Protein AF-A0A7Y9W4R7-F1 (afdb_monomer_lite)

Secondary structure (DSSP, 8-state):
-EEEEEE-HHHHS-TTS---HHHHHHHHHHHHHHHGGG-TT-EEEEEE--HHHHHHHHHHHHHHHHHHHHHHHHTS-----

Foldseek 3Di:
DEDEAEAELCQQPPVPGDPDPVSSVVSVVVVVVVVVVVPPPYDYDYHYDNVVVVVVVVVVVVVVVVVVVVVVVVPDPPPPD

pLDDT: mean 83.91, std 12.18, range [47.5, 96.38]

Structure (mmCIF, N/CA/C/O backbone):
data_AF-A0A7Y9W4R7-F1
#
_entry.id   AF-A0A7Y9W4R7-F1
#
loop_
_atom_site.group_PDB
_atom_site.id
_atom_site.type_symbol
_atom_site.label_atom_id
_atom_site.label_alt_id
_atom_site.label_comp_id
_atom_site.label_asym_id
_atom_site.label_entity_id
_atom_site.label_seq_id
_atom_site.pdbx_PDB_ins_code
_atom_site.Cartn_x
_atom_site.Cartn_y
_atom_site.Cartn_z
_atom_site.occupancy
_atom_site.B_iso_or_equiv
_atom_site.auth_seq_id
_atom_site.auth_comp_id
_atom_site.auth_asym_id
_atom_site.auth_atom_id
_atom_site.pdbx_PDB_model_num
ATOM 1 N N . MET A 1 1 ? -18.122 4.011 13.513 1.00 89.12 1 MET A N 1
ATOM 2 C CA . MET A 1 1 ? -18.560 4.807 12.325 1.00 89.12 1 MET A CA 1
ATOM 3 C C . MET A 1 1 ? -17.930 4.258 11.040 1.00 89.12 1 MET A C 1
ATOM 5 O O . MET A 1 1 ? -17.146 3.324 11.132 1.00 89.12 1 MET A O 1
ATOM 9 N N . ARG A 1 2 ? -18.257 4.775 9.843 1.00 95.44 2 ARG A N 1
ATOM 10 C CA . ARG A 1 2 ? -17.537 4.435 8.594 1.00 95.44 2 ARG A CA 1
ATOM 11 C C . ARG A 1 2 ? -16.433 5.453 8.326 1.00 95.44 2 ARG A C 1
ATOM 13 O O . ARG A 1 2 ? -16.722 6.643 8.263 1.00 95.44 2 ARG A O 1
ATOM 20 N N . ILE A 1 3 ? -15.198 4.986 8.162 1.00 95.69 3 ILE A N 1
ATOM 21 C CA . ILE A 1 3 ? -14.015 5.830 7.959 1.00 95.69 3 ILE A CA 1
ATOM 22 C C . ILE A 1 3 ? -13.319 5.412 6.664 1.00 95.69 3 ILE A C 1
ATOM 24 O O . ILE A 1 3 ? -12.936 4.255 6.506 1.00 95.69 3 ILE A O 1
ATOM 28 N N . LEU A 1 4 ? -13.127 6.367 5.752 1.00 94.94 4 LEU A N 1
ATOM 29 C CA . LEU A 1 4 ? -12.284 6.201 4.570 1.00 94.94 4 LEU A CA 1
ATOM 30 C C . LEU A 1 4 ? -10.868 6.695 4.882 1.00 94.94 4 LEU A C 1
ATOM 32 O O . LEU A 1 4 ? -10.674 7.858 5.230 1.00 94.94 4 LEU A O 1
ATOM 36 N N . ILE A 1 5 ? -9.877 5.826 4.712 1.00 93.75 5 ILE A N 1
ATOM 37 C CA . ILE A 1 5 ? -8.459 6.137 4.884 1.00 93.75 5 ILE A CA 1
ATOM 38 C C . ILE A 1 5 ? -7.798 6.104 3.507 1.00 93.75 5 ILE A C 1
ATOM 40 O O . ILE A 1 5 ? -7.630 5.038 2.916 1.00 93.75 5 ILE A O 1
ATOM 44 N N . ALA A 1 6 ? -7.405 7.273 3.002 1.00 92.56 6 ALA A N 1
ATOM 45 C CA . ALA A 1 6 ? -6.662 7.404 1.754 1.00 92.56 6 ALA A CA 1
ATOM 46 C C . ALA A 1 6 ? -5.156 7.509 2.037 1.00 92.56 6 ALA A C 1
ATOM 48 O O . ALA A 1 6 ? -4.643 8.552 2.443 1.00 92.56 6 ALA A O 1
ATOM 49 N N . LEU A 1 7 ? -4.435 6.414 1.815 1.00 88.75 7 LEU A N 1
ATOM 50 C CA . LEU A 1 7 ? -2.981 6.375 1.891 1.00 88.75 7 LEU A CA 1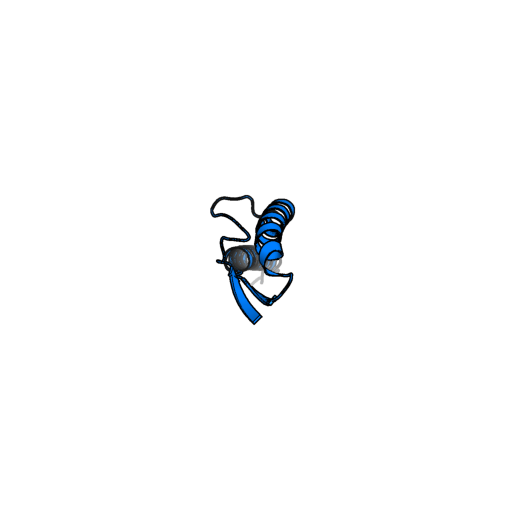
ATOM 51 C C . LEU A 1 7 ? -2.378 6.994 0.623 1.00 88.75 7 LEU A C 1
ATOM 53 O O . LEU A 1 7 ? -2.665 6.573 -0.499 1.00 88.75 7 LEU A O 1
ATOM 57 N N . GLY A 1 8 ? -1.491 7.977 0.783 1.00 80.25 8 GLY A N 1
ATOM 58 C CA . GLY A 1 8 ? -0.749 8.527 -0.353 1.00 80.25 8 GLY A CA 1
ATOM 59 C C . GLY A 1 8 ? 0.054 7.444 -1.088 1.00 80.25 8 GLY A C 1
ATOM 60 O O . GLY A 1 8 ? 0.481 6.462 -0.483 1.00 80.25 8 GLY A O 1
ATOM 61 N N . GLY A 1 9 ? 0.331 7.628 -2.385 1.00 67.50 9 GLY A N 1
ATOM 62 C CA . GLY A 1 9 ? 1.107 6.656 -3.181 1.00 67.50 9 GLY A CA 1
ATOM 63 C C . GLY A 1 9 ? 2.514 6.362 -2.632 1.00 67.50 9 GLY A C 1
ATOM 64 O O . GLY A 1 9 ? 3.070 5.299 -2.889 1.00 67.50 9 GLY A O 1
ATOM 65 N N . ASN A 1 10 ? 3.051 7.265 -1.802 1.00 67.38 10 ASN A N 1
ATOM 66 C CA . ASN A 1 10 ? 4.336 7.109 -1.114 1.00 67.38 10 ASN A CA 1
ATOM 67 C C . ASN A 1 10 ? 4.234 6.455 0.279 1.00 67.38 10 ASN A C 1
ATOM 69 O O . ASN A 1 10 ? 5.253 6.247 0.939 1.00 67.38 10 ASN A O 1
ATOM 73 N N . ALA A 1 11 ? 3.023 6.150 0.754 1.00 66.31 11 ALA A N 1
ATOM 74 C CA . ALA A 1 11 ? 2.806 5.511 2.051 1.00 66.31 11 ALA A CA 1
ATOM 75 C C . ALA A 1 11 ? 3.259 4.043 2.044 1.00 66.31 11 ALA A C 1
ATOM 77 O O . ALA A 1 11 ? 3.743 3.540 3.056 1.00 66.31 11 ALA A O 1
ATOM 78 N N . LEU A 1 12 ? 3.146 3.372 0.891 1.00 70.56 12 LEU A N 1
ATOM 79 C CA . LEU A 1 12 ? 3.581 1.983 0.712 1.00 70.56 12 LEU A CA 1
ATOM 80 C C . LEU A 1 12 ? 5.015 1.878 0.175 1.00 70.56 12 LEU A C 1
ATOM 82 O O . LEU A 1 12 ? 5.721 0.909 0.458 1.00 70.56 12 LEU A O 1
ATOM 86 N N . LEU A 1 13 ? 5.481 2.892 -0.557 1.00 74.56 13 LEU A N 1
ATOM 87 C CA . LEU A 1 13 ? 6.842 2.957 -1.076 1.00 74.56 13 LEU A CA 1
ATOM 88 C C . LEU A 1 13 ? 7.383 4.385 -0.952 1.00 74.56 13 LEU A C 1
ATOM 90 O O . LEU A 1 13 ? 6.937 5.291 -1.647 1.00 74.56 13 LEU A O 1
ATOM 94 N N . ARG A 1 14 ? 8.357 4.601 -0.063 1.00 72.00 14 ARG A N 1
ATOM 95 C CA . ARG A 1 14 ? 8.994 5.917 0.087 1.00 72.00 14 ARG A CA 1
ATOM 96 C C . ARG A 1 14 ? 9.826 6.248 -1.152 1.00 72.00 14 ARG A C 1
ATOM 98 O O . ARG A 1 14 ? 10.469 5.368 -1.723 1.00 72.00 14 ARG A O 1
ATOM 105 N N . ARG A 1 15 ? 9.852 7.526 -1.539 1.00 72.69 15 ARG A N 1
ATOM 106 C CA . ARG A 1 15 ? 10.668 8.012 -2.660 1.00 72.69 15 ARG A CA 1
ATOM 107 C C . ARG A 1 15 ? 12.142 7.662 -2.419 1.00 72.69 15 ARG A C 1
ATOM 109 O O . ARG A 1 15 ? 12.655 7.910 -1.333 1.00 72.69 15 ARG A O 1
ATOM 116 N N . GLY A 1 16 ? 12.792 7.061 -3.415 1.00 75.00 16 GLY A N 1
ATOM 117 C CA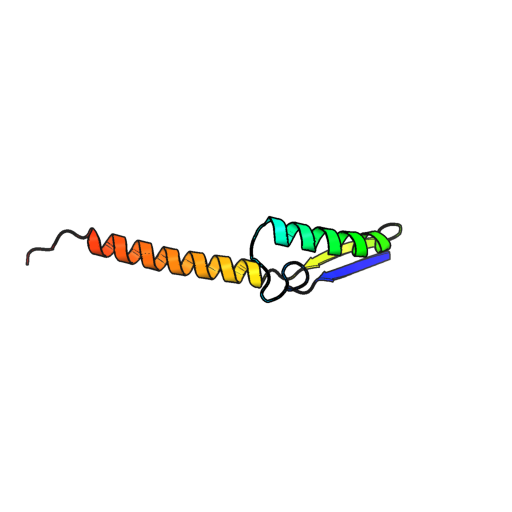 . GLY A 1 16 ? 14.182 6.597 -3.317 1.00 75.00 16 GLY A CA 1
ATOM 118 C C . GLY A 1 16 ? 14.381 5.280 -2.552 1.00 75.00 16 GLY A C 1
ATOM 119 O O . GLY A 1 16 ? 15.509 4.811 -2.452 1.00 75.00 16 GLY A O 1
ATOM 120 N N . GLY A 1 17 ? 13.316 4.666 -2.023 1.00 80.50 17 GLY A N 1
ATOM 121 C CA . GLY A 1 17 ? 13.394 3.352 -1.388 1.00 80.50 17 GLY A CA 1
ATOM 122 C C . GLY A 1 17 ? 13.560 2.211 -2.404 1.00 80.50 17 GLY A C 1
ATOM 123 O O . GLY A 1 17 ? 13.131 2.347 -3.554 1.00 80.50 17 GLY A O 1
ATOM 124 N N . PRO A 1 18 ? 14.120 1.058 -1.991 1.00 83.88 18 PRO A N 1
ATOM 125 C CA . PRO A 1 18 ? 14.208 -0.124 -2.838 1.00 83.88 18 PRO A CA 1
ATOM 126 C C . PRO A 1 18 ? 12.821 -0.592 -3.277 1.00 83.88 18 PRO A C 1
ATOM 128 O O . PRO A 1 18 ? 11.928 -0.791 -2.451 1.00 83.88 18 PRO A O 1
ATOM 131 N N . MET A 1 19 ? 12.647 -0.835 -4.575 1.00 82.69 19 MET A N 1
ATOM 132 C CA . MET A 1 19 ? 11.384 -1.327 -5.131 1.00 82.69 19 MET A CA 1
ATOM 133 C C . MET A 1 19 ? 11.293 -2.856 -5.061 1.00 82.69 19 MET A C 1
ATOM 135 O O . MET A 1 19 ? 10.973 -3.530 -6.036 1.00 82.69 19 MET A O 1
ATOM 139 N N . THR A 1 20 ? 11.601 -3.409 -3.887 1.00 88.38 20 THR A N 1
ATOM 140 C CA . THR A 1 20 ? 11.500 -4.842 -3.605 1.00 88.38 20 THR A CA 1
ATOM 141 C C . THR A 1 20 ? 10.201 -5.154 -2.870 1.00 88.38 20 THR A C 1
ATOM 143 O O . THR A 1 20 ? 9.631 -4.317 -2.165 1.00 88.38 20 THR A O 1
ATOM 146 N N . MET A 1 21 ? 9.734 -6.393 -3.015 1.00 87.38 21 MET A N 1
ATOM 147 C CA . MET A 1 21 ? 8.543 -6.881 -2.320 1.00 87.38 21 MET A CA 1
ATOM 148 C C . MET A 1 21 ? 8.717 -6.831 -0.792 1.00 87.38 21 MET A C 1
ATOM 150 O O . MET A 1 21 ? 7.825 -6.365 -0.087 1.00 87.38 21 MET A O 1
ATOM 154 N N . SER A 1 22 ? 9.896 -7.197 -0.278 1.00 91.75 22 SER A N 1
ATOM 155 C CA . SER A 1 22 ? 10.201 -7.153 1.158 1.00 91.75 22 SER A CA 1
ATOM 156 C C . SER A 1 22 ? 10.091 -5.741 1.744 1.00 91.75 22 SER A C 1
ATOM 158 O O . SER A 1 22 ? 9.508 -5.561 2.816 1.00 91.75 22 SER A O 1
ATOM 160 N N . HIS A 1 23 ? 10.583 -4.728 1.026 1.00 89.00 23 HIS A N 1
ATOM 161 C CA . HIS A 1 23 ? 10.527 -3.335 1.471 1.00 89.00 23 HIS A CA 1
ATOM 162 C C . HIS A 1 23 ? 9.091 -2.788 1.470 1.00 89.00 23 HIS A C 1
ATOM 164 O O . HIS A 1 23 ? 8.698 -2.056 2.382 1.00 89.00 23 HIS A O 1
ATOM 170 N N . GLN A 1 24 ? 8.281 -3.186 0.484 1.00 87.81 24 GLN A N 1
ATOM 171 C CA . GLN A 1 24 ? 6.857 -2.842 0.424 1.00 87.81 24 GLN A CA 1
ATOM 172 C C . GLN A 1 24 ? 6.072 -3.473 1.575 1.00 87.81 24 GLN A C 1
ATOM 174 O O . GLN A 1 24 ? 5.332 -2.770 2.262 1.00 87.81 24 GLN A O 1
ATOM 179 N N . ILE A 1 25 ? 6.278 -4.766 1.847 1.00 90.88 25 ILE A N 1
ATOM 180 C CA . ILE A 1 25 ? 5.631 -5.452 2.976 1.00 90.88 25 ILE A CA 1
ATOM 181 C C . ILE A 1 25 ? 5.989 -4.775 4.303 1.00 90.88 25 ILE A C 1
ATOM 183 O O . ILE A 1 25 ? 5.113 -4.578 5.146 1.00 90.88 25 ILE A O 1
ATOM 187 N N . ALA A 1 26 ? 7.251 -4.382 4.496 1.00 91.75 26 ALA A N 1
ATOM 188 C CA . ALA A 1 26 ? 7.672 -3.685 5.709 1.00 91.75 26 ALA A CA 1
ATOM 189 C C . ALA A 1 26 ? 6.929 -2.348 5.904 1.00 91.75 26 ALA A C 1
ATOM 191 O O . ALA A 1 26 ? 6.481 -2.049 7.014 1.00 91.75 26 ALA A O 1
ATOM 192 N N . ASN A 1 27 ? 6.744 -1.567 4.836 1.00 89.19 27 ASN A N 1
ATOM 193 C CA . ASN A 1 27 ? 5.986 -0.314 4.890 1.00 89.19 27 ASN A CA 1
ATOM 194 C C . ASN A 1 27 ? 4.488 -0.550 5.131 1.00 89.19 27 ASN A C 1
ATOM 196 O O . ASN A 1 27 ? 3.898 0.128 5.973 1.00 89.19 27 ASN A O 1
ATOM 200 N N . ILE A 1 28 ? 3.892 -1.542 4.456 1.00 90.44 28 ILE A N 1
ATOM 201 C CA . ILE A 1 28 ? 2.487 -1.932 4.651 1.00 90.44 28 ILE A CA 1
ATOM 202 C C . ILE A 1 28 ? 2.243 -2.320 6.110 1.00 90.44 28 ILE A C 1
ATOM 204 O O . ILE A 1 28 ? 1.294 -1.832 6.714 1.00 90.44 28 ILE A O 1
ATOM 208 N N . ARG A 1 29 ? 3.119 -3.138 6.709 1.00 93.50 29 ARG A N 1
ATOM 209 C CA . ARG A 1 29 ? 2.999 -3.541 8.122 1.00 93.50 29 ARG A CA 1
ATOM 210 C C . ARG A 1 29 ? 3.004 -2.340 9.064 1.00 93.50 29 ARG A C 1
ATOM 212 O O . ARG A 1 29 ? 2.184 -2.284 9.975 1.00 93.50 29 ARG A O 1
ATOM 219 N N . ARG A 1 30 ? 3.882 -1.360 8.826 1.00 91.00 30 ARG A N 1
ATOM 220 C CA . ARG A 1 30 ? 3.924 -0.122 9.622 1.00 91.00 30 ARG A CA 1
ATOM 221 C C . ARG A 1 30 ? 2.636 0.687 9.481 1.00 91.00 30 ARG A C 1
ATOM 223 O O . ARG A 1 30 ? 2.107 1.142 10.489 1.00 91.00 30 ARG A O 1
ATOM 230 N N . ALA A 1 31 ? 2.119 0.846 8.261 1.00 91.06 31 ALA A N 1
ATOM 231 C CA . ALA A 1 31 ? 0.853 1.542 8.029 1.00 91.06 31 ALA A CA 1
ATOM 232 C C . ALA A 1 31 ? -0.324 0.810 8.698 1.00 91.06 31 ALA A C 1
ATOM 234 O O . ALA A 1 31 ? -1.110 1.430 9.412 1.00 91.06 31 ALA A O 1
ATOM 235 N N . ALA A 1 32 ? -0.397 -0.514 8.538 1.00 92.81 32 ALA A N 1
ATOM 236 C CA . ALA A 1 32 ? -1.436 -1.355 9.122 1.00 92.81 32 ALA A CA 1
ATOM 237 C C . ALA A 1 32 ? -1.454 -1.276 10.656 1.00 92.81 32 ALA A C 1
ATOM 239 O O . ALA A 1 32 ? -2.527 -1.164 11.236 1.00 92.81 32 ALA A O 1
ATOM 240 N N . GLN A 1 33 ? -0.289 -1.245 11.314 1.00 94.12 33 GLN A N 1
ATOM 241 C CA . GLN A 1 33 ? -0.202 -1.070 12.771 1.00 94.12 33 GLN A CA 1
ATOM 242 C C . GLN A 1 33 ? -0.805 0.252 13.260 1.00 94.12 33 GLN A C 1
ATOM 244 O O . GLN A 1 33 ? -1.357 0.302 14.356 1.00 94.12 33 GLN A O 1
ATOM 249 N N . GLN A 1 34 ? -0.695 1.327 12.476 1.00 91.50 34 GLN A N 1
ATOM 250 C CA . GLN A 1 34 ? -1.314 2.607 12.831 1.00 91.50 34 GLN A CA 1
ATOM 251 C C . GLN A 1 34 ? -2.818 2.588 12.556 1.00 91.50 34 GLN A C 1
ATOM 253 O O . GLN A 1 34 ? -3.596 3.028 13.395 1.00 91.50 34 GLN A O 1
ATOM 258 N N . ILE A 1 35 ? -3.228 2.024 11.416 1.00 93.19 35 ILE A N 1
ATOM 259 C CA . ILE A 1 35 ? -4.641 1.905 11.033 1.00 93.19 35 ILE A CA 1
ATOM 260 C C . ILE A 1 35 ? -5.417 1.014 12.012 1.00 93.19 35 ILE A C 1
ATOM 262 O O . ILE A 1 35 ? -6.560 1.324 12.334 1.00 93.19 35 ILE A O 1
ATOM 266 N N . ALA A 1 36 ? -4.795 -0.049 12.530 1.00 94.19 36 ALA A N 1
ATOM 267 C CA . ALA A 1 36 ? -5.423 -0.987 13.461 1.00 94.19 36 ALA A CA 1
ATOM 268 C C . ALA A 1 36 ? -5.971 -0.303 14.723 1.00 94.19 36 ALA A C 1
ATOM 270 O O . ALA A 1 36 ? -6.989 -0.727 15.250 1.00 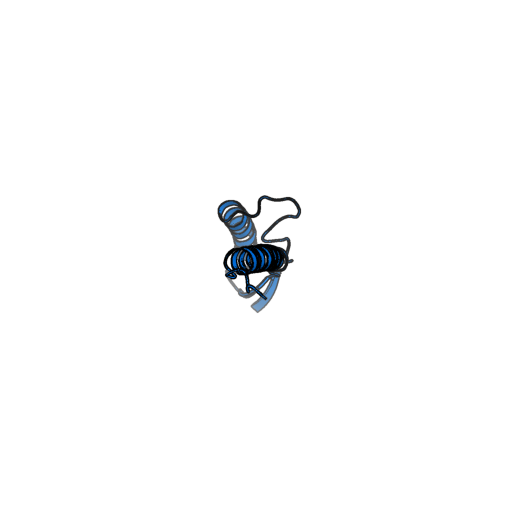94.19 36 A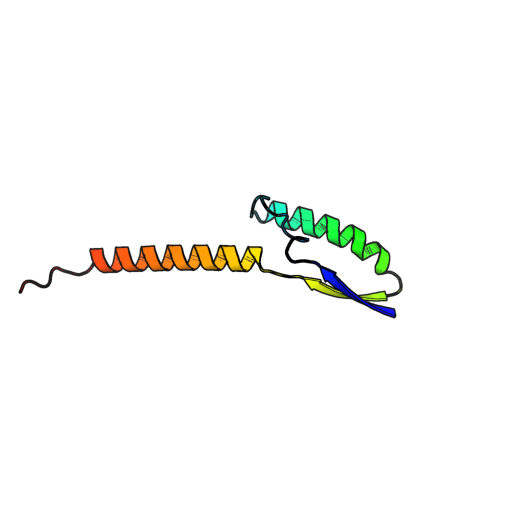LA A O 1
ATOM 271 N N . ARG A 1 37 ? -5.364 0.809 15.155 1.00 93.38 37 ARG A N 1
ATOM 272 C CA . ARG A 1 37 ? -5.826 1.597 16.313 1.00 93.38 37 ARG A CA 1
ATOM 273 C C . ARG A 1 37 ? -7.196 2.246 16.106 1.00 93.38 37 ARG A C 1
ATOM 275 O O . ARG A 1 37 ? -7.789 2.724 17.061 1.00 93.38 37 ARG A O 1
ATOM 282 N N . LEU A 1 38 ? -7.662 2.320 14.861 1.00 93.19 38 LEU A N 1
ATOM 283 C CA . LEU A 1 38 ? -8.960 2.881 14.500 1.00 93.19 38 LEU A CA 1
ATOM 284 C C . LEU A 1 38 ? -10.013 1.794 14.251 1.00 93.19 38 LEU A C 1
ATOM 286 O O . LEU A 1 38 ? -11.151 2.146 13.957 1.00 93.19 38 LEU A O 1
ATOM 290 N N . ALA A 1 39 ? -9.654 0.507 14.316 1.00 92.75 39 ALA A N 1
ATOM 291 C CA . ALA A 1 39 ? -10.500 -0.588 13.840 1.00 92.75 39 ALA A CA 1
ATOM 292 C C . ALA A 1 39 ? -11.606 -1.006 14.820 1.00 92.75 39 ALA A C 1
ATOM 294 O O . ALA A 1 39 ? -12.667 -1.415 14.358 1.00 92.75 39 ALA A O 1
ATOM 295 N N . ASP A 1 40 ? -11.382 -0.875 16.131 1.00 89.44 40 ASP A N 1
ATOM 296 C CA . ASP A 1 40 ? -12.211 -1.527 17.158 1.00 89.44 40 ASP A CA 1
ATOM 297 C C . ASP A 1 40 ? -13.707 -1.150 17.089 1.00 89.44 40 ASP A C 1
ATOM 299 O O . ASP A 1 40 ? -14.554 -2.026 17.219 1.00 89.44 40 ASP A O 1
ATOM 303 N N . ASP A 1 41 ? -14.042 0.103 16.751 1.00 92.38 41 ASP A N 1
ATOM 304 C CA . ASP A 1 41 ? -15.436 0.584 16.648 1.00 92.38 41 ASP A CA 1
ATOM 305 C C . ASP A 1 41 ? -15.795 1.174 15.268 1.00 92.38 41 ASP A C 1
ATOM 307 O O . ASP A 1 41 ? -16.818 1.860 15.084 1.00 92.38 41 ASP A O 1
ATOM 311 N N . ASN A 1 42 ? -14.946 0.954 14.257 1.00 96.06 42 ASN A N 1
ATOM 312 C CA . ASN A 1 42 ? -15.130 1.557 12.938 1.00 96.06 42 ASN A CA 1
ATOM 313 C C . ASN A 1 42 ? -15.073 0.557 11.788 1.00 96.06 42 ASN A C 1
ATOM 315 O O . ASN A 1 42 ? -14.204 -0.300 11.692 1.00 96.06 42 ASN A O 1
ATOM 319 N N . GLN A 1 43 ? -15.965 0.765 10.823 1.00 96.38 43 GLN A N 1
ATOM 320 C CA . GLN A 1 43 ? -15.856 0.165 9.503 1.00 96.38 43 GLN A CA 1
ATOM 321 C C . GLN A 1 43 ? -14.856 0.976 8.686 1.00 96.38 43 GLN A C 1
ATOM 323 O O . GLN A 1 43 ? -15.114 2.132 8.340 1.00 96.38 43 GLN A O 1
ATOM 328 N N . LEU A 1 44 ? -13.711 0.371 8.391 1.00 96.25 44 LEU A N 1
ATOM 329 C CA . LEU A 1 44 ? -12.627 1.018 7.665 1.00 96.25 44 LEU A CA 1
ATOM 330 C C . LEU A 1 44 ? -12.691 0.668 6.174 1.00 96.25 44 LEU A C 1
ATOM 332 O O . LEU A 1 44 ? -12.714 -0.502 5.801 1.00 96.25 44 LEU A O 1
ATOM 336 N N . VAL A 1 45 ? -12.663 1.687 5.318 1.00 96.00 45 VAL A N 1
ATOM 337 C CA . VAL A 1 45 ? -12.380 1.559 3.883 1.00 96.00 45 VAL A CA 1
ATOM 338 C C . VAL A 1 45 ? -10.986 2.122 3.659 1.00 96.00 45 VAL A C 1
ATOM 340 O O . VAL A 1 45 ? -10.733 3.279 3.979 1.00 96.00 45 VAL A O 1
ATOM 343 N N . ILE A 1 46 ? -10.063 1.322 3.134 1.00 93.69 46 ILE A N 1
ATOM 344 C CA . ILE A 1 46 ? -8.671 1.740 2.933 1.00 93.69 46 ILE A CA 1
ATOM 345 C C . ILE A 1 46 ? -8.403 1.807 1.433 1.00 93.69 46 ILE A C 1
ATOM 347 O O . ILE A 1 46 ? -8.539 0.810 0.728 1.00 93.69 46 ILE A O 1
ATOM 351 N N . ALA A 1 47 ? -8.003 2.979 0.954 1.00 92.19 47 ALA A N 1
ATOM 352 C CA . ALA A 1 47 ? -7.576 3.206 -0.420 1.00 92.19 47 ALA A CA 1
ATOM 353 C C . ALA A 1 47 ? -6.106 3.632 -0.437 1.00 92.19 47 ALA A C 1
ATOM 355 O O . ALA A 1 47 ? -5.619 4.246 0.513 1.00 92.19 47 ALA A O 1
ATOM 356 N N . HIS A 1 48 ? -5.387 3.334 -1.518 1.00 90.12 48 HIS A N 1
ATOM 357 C CA . HIS A 1 48 ? -4.022 3.815 -1.695 1.00 90.12 48 HIS A CA 1
ATOM 358 C C . HIS A 1 48 ? -3.709 4.130 -3.158 1.00 90.12 48 HIS A C 1
ATOM 360 O O . HIS A 1 48 ? -4.309 3.568 -4.072 1.00 90.12 48 HIS A O 1
ATOM 366 N N . GLY A 1 49 ? -2.726 5.002 -3.384 1.00 87.12 49 GLY A N 1
ATOM 367 C CA . GLY A 1 49 ? -2.153 5.206 -4.718 1.00 87.12 49 GLY A CA 1
ATOM 368 C C . GLY A 1 49 ? -1.165 4.097 -5.102 1.00 87.12 49 GLY A C 1
ATOM 369 O O . GLY A 1 49 ? -0.447 3.582 -4.245 1.00 87.12 49 GLY A O 1
ATOM 370 N N . ASN A 1 50 ? -1.083 3.758 -6.390 1.00 87.06 50 ASN A N 1
ATOM 371 C CA . ASN A 1 50 ? -0.190 2.725 -6.944 1.00 87.06 50 ASN A CA 1
ATOM 372 C C . ASN A 1 50 ? 0.838 3.274 -7.964 1.00 87.06 50 ASN A C 1
ATOM 374 O O . ASN A 1 50 ? 1.418 2.519 -8.745 1.00 87.06 50 ASN A O 1
ATOM 378 N N . GLY A 1 51 ? 1.049 4.596 -7.982 1.00 86.75 51 GLY A N 1
ATOM 379 C CA . GLY A 1 51 ? 1.887 5.289 -8.968 1.00 86.75 51 GLY A CA 1
ATOM 380 C C . GLY A 1 51 ? 3.305 4.717 -9.122 1.00 86.75 51 GLY A C 1
ATOM 381 O O . GLY A 1 51 ? 3.699 4.427 -10.251 1.00 86.75 51 GLY A O 1
ATOM 382 N N . PRO A 1 52 ? 4.068 4.491 -8.033 1.00 85.19 52 PRO A N 1
ATOM 383 C CA . PRO A 1 52 ? 5.396 3.881 -8.128 1.00 85.19 52 PRO A CA 1
ATOM 384 C C . PRO A 1 52 ? 5.378 2.484 -8.767 1.00 85.19 52 PRO A C 1
ATOM 386 O O . PRO A 1 52 ? 6.229 2.173 -9.600 1.00 85.19 52 PRO A O 1
ATOM 389 N N . GLN A 1 53 ? 4.389 1.656 -8.416 1.00 85.38 53 GLN A N 1
ATOM 390 C CA . GLN A 1 53 ? 4.261 0.287 -8.915 1.00 85.38 53 GLN A CA 1
ATOM 391 C C . GLN A 1 53 ? 3.938 0.271 -10.411 1.00 85.38 53 GLN A C 1
ATOM 393 O O . GLN A 1 53 ? 4.608 -0.415 -11.183 1.00 85.38 53 GLN A O 1
ATOM 398 N N . VAL A 1 54 ? 2.950 1.064 -10.833 1.00 89.56 54 VAL A N 1
ATOM 399 C CA . VAL A 1 54 ? 2.572 1.168 -12.250 1.00 89.56 54 VAL A CA 1
ATOM 400 C C . VAL A 1 54 ? 3.699 1.804 -13.065 1.00 89.56 54 VAL A C 1
ATOM 402 O O . VAL A 1 54 ? 3.961 1.366 -14.182 1.00 89.56 54 VAL A O 1
ATOM 405 N N . GLY A 1 55 ? 4.430 2.766 -12.494 1.00 88.62 55 GLY A N 1
ATOM 406 C CA . GLY A 1 55 ? 5.611 3.359 -13.121 1.00 88.62 55 GLY A CA 1
ATOM 407 C C . GLY A 1 55 ? 6.715 2.335 -13.410 1.00 88.62 55 GLY A C 1
ATOM 408 O O . GLY A 1 55 ? 7.257 2.317 -14.517 1.00 88.62 55 GLY A O 1
ATOM 409 N N . LEU A 1 56 ? 7.016 1.436 -12.463 1.00 87.88 56 LEU A N 1
ATOM 410 C CA . LEU A 1 56 ? 7.978 0.350 -12.694 1.00 87.88 56 LEU A CA 1
ATOM 411 C C . LEU A 1 56 ? 7.493 -0.627 -13.770 1.00 87.88 56 LEU A C 1
ATOM 413 O O . LEU A 1 56 ? 8.270 -0.996 -14.650 1.00 87.88 56 LEU A O 1
ATOM 417 N N . LEU A 1 57 ? 6.223 -1.032 -13.714 1.00 90.56 57 LEU A N 1
ATOM 418 C CA . LEU A 1 57 ? 5.640 -1.937 -14.708 1.00 90.56 57 LEU A CA 1
ATOM 419 C C . LEU A 1 57 ? 5.685 -1.323 -16.113 1.00 90.56 57 LEU A C 1
ATOM 421 O O . LEU A 1 57 ? 6.053 -2.004 -17.069 1.00 90.56 57 LEU A O 1
ATOM 425 N N . ALA A 1 58 ? 5.394 -0.026 -16.237 1.00 93.50 58 ALA A N 1
ATOM 426 C CA . ALA A 1 58 ? 5.502 0.701 -17.497 1.00 93.50 58 ALA A CA 1
ATOM 427 C C . ALA A 1 58 ? 6.949 0.727 -18.019 1.00 93.50 58 ALA A C 1
ATOM 429 O O . ALA A 1 58 ? 7.184 0.500 -19.208 1.00 93.50 58 ALA A O 1
ATOM 430 N N . LEU A 1 59 ? 7.935 0.938 -17.140 1.00 91.88 59 LEU A N 1
ATOM 431 C CA . LEU A 1 59 ? 9.350 0.885 -17.515 1.00 91.88 59 LEU A CA 1
ATOM 432 C C . LEU A 1 59 ? 9.757 -0.513 -18.007 1.00 91.88 59 LEU A C 1
ATOM 434 O O . LEU A 1 59 ? 10.389 -0.637 -19.056 1.00 91.88 59 LEU A O 1
ATOM 438 N N . GLN A 1 60 ? 9.362 -1.565 -17.289 1.00 92.25 60 GLN A N 1
ATOM 439 C CA . GLN A 1 60 ? 9.633 -2.954 -17.672 1.00 92.25 60 GLN A CA 1
ATOM 440 C C . GLN A 1 60 ? 8.978 -3.314 -19.011 1.00 92.25 60 GLN A C 1
ATOM 442 O O . GLN A 1 60 ? 9.619 -3.937 -19.860 1.00 92.25 60 GLN A O 1
ATOM 447 N N . ALA A 1 61 ? 7.734 -2.884 -19.231 1.00 94.06 61 ALA A N 1
ATOM 448 C CA . ALA A 1 61 ? 7.021 -3.090 -20.487 1.00 94.06 61 ALA A CA 1
ATOM 449 C C . ALA A 1 61 ? 7.725 -2.390 -21.659 1.00 94.06 61 ALA A C 1
ATOM 451 O O . ALA A 1 61 ? 7.944 -3.010 -22.700 1.00 94.06 61 ALA A O 1
ATOM 452 N N . ASN A 1 62 ? 8.161 -1.140 -21.472 1.00 94.44 62 ASN A N 1
ATOM 453 C CA . ASN A 1 62 ? 8.904 -0.393 -22.488 1.00 94.44 62 ASN A CA 1
ATOM 454 C C . ASN A 1 62 ? 10.247 -1.053 -22.828 1.00 94.44 62 ASN A C 1
ATOM 456 O O . ASN A 1 62 ? 10.583 -1.204 -24.006 1.00 94.44 62 ASN A O 1
ATOM 460 N N . LEU A 1 63 ? 11.004 -1.490 -21.817 1.00 92.94 63 LEU A N 1
ATOM 461 C CA . LEU A 1 63 ? 12.264 -2.210 -22.024 1.00 92.94 63 LEU A CA 1
ATOM 462 C C . LEU A 1 63 ? 12.037 -3.523 -22.781 1.00 92.94 63 LEU A C 1
ATOM 464 O O . LEU A 1 63 ? 12.750 -3.810 -23.745 1.00 92.94 63 LEU A O 1
ATOM 468 N N . ARG A 1 64 ? 11.005 -4.285 -22.403 1.00 89.81 64 ARG A N 1
ATOM 469 C CA . ARG A 1 64 ? 10.629 -5.532 -23.076 1.00 89.81 64 ARG A CA 1
ATOM 470 C C . ARG A 1 64 ? 10.228 -5.296 -24.531 1.00 89.81 64 ARG A C 1
ATOM 472 O O . ARG A 1 64 ? 10.709 -6.012 -25.405 1.00 89.81 64 ARG A O 1
ATOM 479 N N . ALA A 1 65 ? 9.402 -4.287 -24.807 1.00 87.69 65 ALA A N 1
ATOM 480 C CA . ALA A 1 65 ? 8.995 -3.936 -26.167 1.00 87.69 65 ALA A CA 1
ATOM 481 C C . ALA A 1 65 ? 10.208 -3.594 -27.049 1.00 87.69 65 ALA A C 1
ATOM 483 O O . ALA A 1 65 ? 10.284 -4.017 -28.205 1.00 87.69 65 ALA A O 1
ATOM 484 N N . ARG A 1 66 ? 11.196 -2.884 -26.489 1.00 87.69 66 ARG A N 1
ATOM 485 C CA . ARG A 1 66 ? 12.440 -2.533 -27.186 1.00 87.69 66 ARG A CA 1
ATOM 486 C C . ARG A 1 66 ? 13.295 -3.765 -27.501 1.00 87.69 66 ARG A C 1
ATOM 488 O O . ARG A 1 66 ? 13.787 -3.886 -28.619 1.00 87.69 66 ARG A O 1
ATOM 495 N N . LEU A 1 67 ? 13.414 -4.690 -26.547 1.00 83.19 67 LEU A N 1
ATOM 496 C CA . LEU A 1 67 ? 14.132 -5.959 -26.706 1.00 83.19 67 LEU A CA 1
ATOM 497 C C . LEU A 1 67 ? 13.499 -6.855 -27.775 1.00 83.19 67 LEU A C 1
ATOM 499 O O . LEU A 1 67 ? 14.200 -7.324 -28.668 1.00 83.19 67 LEU A O 1
ATOM 503 N N . VAL A 1 68 ? 12.175 -7.041 -27.730 1.00 81.12 68 VAL A N 1
ATOM 504 C CA . VAL A 1 68 ? 11.443 -7.840 -28.729 1.00 81.12 68 VAL A CA 1
ATOM 505 C C . VAL A 1 68 ? 11.638 -7.256 -30.124 1.00 81.12 68 VAL A C 1
ATOM 507 O O . VAL A 1 68 ? 11.973 -7.990 -31.046 1.00 81.12 68 VAL A O 1
ATOM 510 N N . ARG A 1 69 ? 11.527 -5.930 -30.278 1.00 72.75 69 ARG A N 1
ATOM 511 C CA . ARG A 1 69 ? 11.736 -5.270 -31.573 1.00 72.75 69 ARG A CA 1
ATOM 512 C C . ARG A 1 69 ? 13.151 -5.492 -32.110 1.00 72.75 69 ARG A C 1
ATOM 514 O O . ARG A 1 69 ? 13.310 -5.719 -33.304 1.00 72.75 69 ARG A O 1
ATOM 521 N N . HIS A 1 70 ? 14.164 -5.464 -31.245 1.00 74.06 70 HIS A N 1
ATOM 522 C CA . HIS A 1 70 ? 15.551 -5.703 -31.647 1.00 74.06 70 HIS A CA 1
ATOM 523 C C . HIS A 1 70 ? 15.792 -7.162 -32.073 1.00 74.06 70 HIS A C 1
ATOM 525 O O . HIS A 1 70 ? 16.390 -7.409 -33.120 1.00 74.06 70 HIS A O 1
ATOM 531 N N . LEU A 1 71 ? 15.247 -8.130 -31.329 1.00 72.88 71 LEU A N 1
ATOM 532 C CA . LEU A 1 71 ? 15.328 -9.557 -31.665 1.00 72.88 71 LEU A CA 1
ATOM 533 C C . LEU A 1 71 ? 14.563 -9.895 -32.957 1.00 72.88 71 LEU A C 1
ATOM 535 O O . LEU A 1 71 ? 15.054 -10.669 -33.780 1.00 72.88 71 LEU A O 1
ATOM 539 N N . SER A 1 72 ? 13.399 -9.278 -33.182 1.00 68.69 72 SER A N 1
ATOM 540 C CA . SER A 1 72 ? 12.633 -9.421 -34.429 1.00 68.69 72 SER A CA 1
ATOM 541 C C . SER A 1 72 ? 13.344 -8.811 -35.641 1.00 68.69 72 SER A C 1
ATOM 543 O O . SER A 1 72 ? 13.175 -9.308 -36.749 1.00 68.69 72 SER A O 1
ATOM 545 N N . MET A 1 73 ? 14.157 -7.762 -35.465 1.00 60.41 73 MET A N 1
ATOM 546 C CA . MET A 1 73 ? 14.973 -7.221 -36.562 1.00 60.41 73 MET A CA 1
ATOM 547 C C . MET A 1 73 ? 16.177 -8.107 -36.895 1.00 60.41 73 MET A C 1
ATOM 549 O O . MET A 1 73 ? 16.52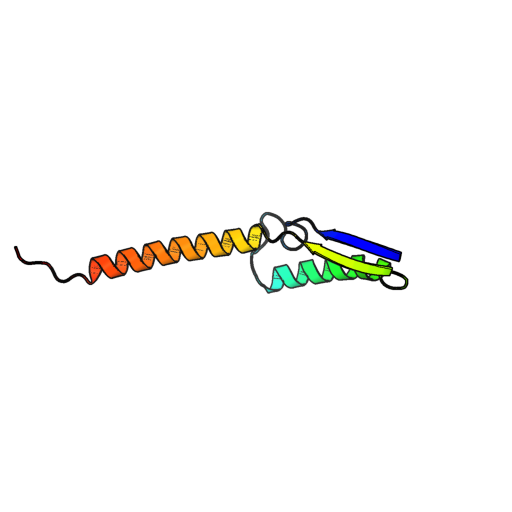9 -8.228 -38.062 1.00 60.41 73 MET A O 1
ATOM 553 N N . CYS A 1 74 ? 16.789 -8.746 -35.896 1.00 59.47 74 CYS A N 1
ATOM 554 C CA . CYS A 1 74 ? 17.959 -9.607 -36.096 1.00 59.47 74 CYS A CA 1
ATOM 555 C C . CYS A 1 74 ? 17.604 -10.978 -36.713 1.00 59.47 74 CYS A C 1
ATOM 557 O O . CYS A 1 74 ? 18.443 -11.609 -37.345 1.00 59.47 74 CYS A O 1
ATOM 559 N N . SER A 1 75 ? 16.353 -11.429 -36.559 1.00 60.72 75 SER A N 1
ATOM 560 C CA . SER A 1 75 ? 15.844 -12.709 -37.084 1.00 60.72 75 SER A CA 1
ATOM 561 C C . SER A 1 75 ? 15.145 -12.607 -38.447 1.00 60.72 75 SER A C 1
ATOM 563 O O . SER A 1 75 ? 14.703 -13.623 -38.981 1.00 60.72 75 SER A O 1
ATOM 565 N N . MET A 1 76 ? 15.054 -11.410 -39.041 1.00 60.03 76 MET A N 1
ATOM 566 C CA . MET A 1 76 ? 14.559 -11.254 -40.410 1.00 60.03 76 MET A CA 1
ATOM 567 C C . MET A 1 76 ? 15.592 -11.832 -41.389 1.00 60.03 76 MET A C 1
ATOM 569 O O . MET A 1 76 ? 16.709 -11.312 -41.452 1.00 60.03 76 MET A O 1
ATOM 573 N N . PRO A 1 77 ? 15.261 -12.873 -42.179 1.00 60.50 77 PRO A N 1
ATOM 574 C CA . PRO A 1 77 ? 16.155 -13.319 -43.233 1.00 60.50 77 PRO A CA 1
ATOM 575 C C . PRO A 1 77 ? 16.335 -12.156 -44.208 1.00 60.50 77 PRO A C 1
ATOM 577 O O . PRO A 1 77 ? 15.356 -11.536 -44.628 1.00 60.50 77 PRO A O 1
ATOM 580 N N . SER A 1 78 ? 17.594 -11.847 -44.529 1.00 64.19 78 SER A N 1
ATOM 581 C CA . SER A 1 78 ? 17.969 -10.911 -45.589 1.00 64.19 78 SER A CA 1
ATOM 582 C C . SER A 1 78 ? 17.087 -11.174 -46.810 1.00 64.19 78 SER A C 1
ATOM 584 O O . SER A 1 78 ? 17.217 -12.212 -47.464 1.00 64.19 78 SER A O 1
ATOM 586 N N . ARG A 1 79 ? 16.140 -10.267 -47.089 1.00 57.06 79 ARG A N 1
ATOM 587 C CA . ARG A 1 79 ? 15.454 -10.246 -48.379 1.00 57.06 79 ARG A CA 1
ATOM 588 C C . ARG A 1 79 ? 16.533 -9.891 -49.391 1.00 57.06 79 ARG A C 1
ATOM 590 O O . ARG A 1 79 ? 16.865 -8.719 -49.541 1.00 57.06 79 ARG A O 1
ATOM 597 N N . LYS A 1 80 ? 17.123 -10.913 -50.017 1.00 48.62 80 LYS A N 1
ATOM 598 C CA . LYS A 1 80 ? 17.916 -10.737 -51.229 1.00 48.62 80 LYS A CA 1
ATOM 599 C C . LYS A 1 80 ? 16.983 -10.106 -52.261 1.00 48.62 80 LYS A C 1
ATOM 601 O O .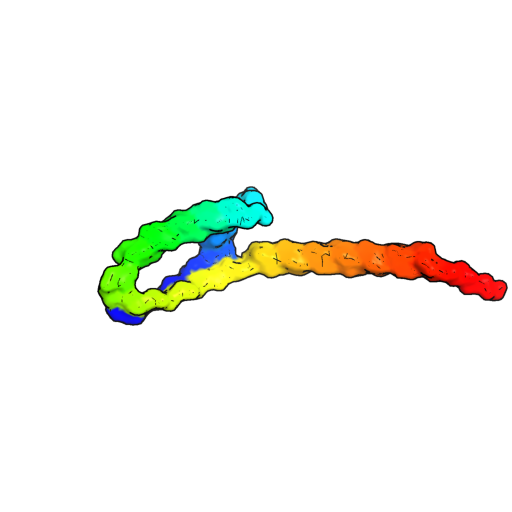 LYS A 1 80 ? 15.985 -10.722 -52.633 1.00 48.62 80 LYS A O 1
ATOM 606 N N . ALA A 1 81 ? 17.264 -8.841 -52.560 1.00 47.50 81 ALA A N 1
ATOM 607 C CA . ALA A 1 81 ? 16.749 -8.129 -53.718 1.00 47.50 81 ALA A CA 1
ATOM 608 C C . ALA A 1 81 ? 17.225 -8.806 -55.008 1.00 47.50 81 ALA A C 1
ATOM 610 O O . ALA A 1 81 ? 18.300 -9.455 -54.960 1.00 47.50 81 ALA A O 1
#

Sequence (81 aa):
MRILIALGGNALLRRGGPMTMSHQIANIRRAAQQIARLADDNQLVIAHGNGPQVGLLALQANLRARLVRHLSMCSMPSRKA

Organism: NCBI:txid420952

InterPro domains:
  IPR001048 Aspartate/glutamate/uridylate kinase [PF00696] (1-69)
  IPR003964 Carbamate kinase [PTHR30409] (2-65)
  IPR036393 Acetylglutamate kinase-like superfamily [G3DSA:3.40.1160.10] (1-80)
  IPR036393 Acetylglutamate kinase-like superfamily [SSF53633] (1-69)

Radius of gyration: 21.35 Å; chains: 1; bounding box: 36×22×71 Å